Protein AF-A0A1V5X7M6-F1 (afdb_monomer)

pLDDT: mean 84.55, std 12.88, range [48.72, 98.25]

Mean predicted aligned error: 11.78 Å

Secondary structure (DSSP, 8-state):
----TT--TTPBPPPEEETTEEE--B-------PPPPHHHHHHHHHHHHHHHHHHHHHHHHHHHHHHHTT---------

Radius of gyration: 23.54 Å; Cα contacts (8 Å, |Δi|>4): 36; chains: 1; bounding box: 58×24×53 Å

Structure (mmCIF, N/CA/C/O backbone):
data_AF-A0A1V5X7M6-F1
#
_entry.id   AF-A0A1V5X7M6-F1
#
loop_
_atom_site.group_PDB
_atom_site.id
_atom_site.type_symbol
_atom_site.label_atom_id
_atom_site.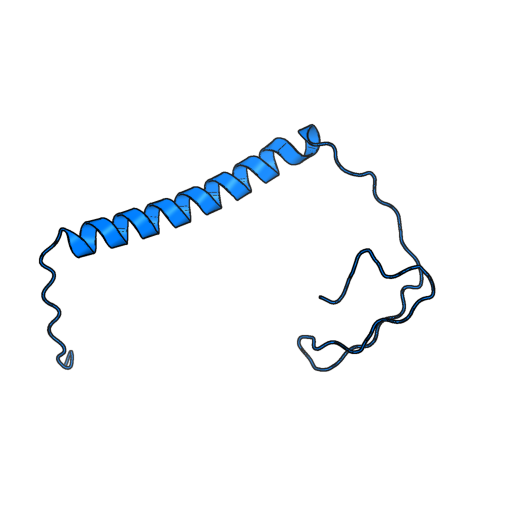label_alt_id
_atom_site.label_comp_id
_atom_site.label_asym_id
_atom_site.label_entity_id
_atom_site.label_seq_id
_atom_site.pdbx_PDB_ins_code
_atom_site.Cartn_x
_atom_site.Cartn_y
_atom_site.Cartn_z
_atom_site.occupancy
_atom_site.B_iso_or_equiv
_atom_site.auth_seq_id
_atom_site.auth_comp_id
_atom_site.auth_asym_id
_atom_site.auth_atom_id
_atom_site.pdbx_PDB_model_num
ATOM 1 N N . MET A 1 1 ? -3.573 -8.954 -11.959 1.00 48.72 1 MET A N 1
ATOM 2 C CA . MET A 1 1 ? -2.627 -7.818 -11.928 1.00 48.72 1 MET A CA 1
ATOM 3 C C . MET A 1 1 ? -2.024 -7.708 -13.321 1.00 48.72 1 MET A C 1
ATOM 5 O O . MET A 1 1 ? -1.552 -8.722 -13.813 1.00 48.72 1 MET A O 1
ATOM 9 N N . ALA A 1 2 ? -2.139 -6.554 -13.987 1.00 49.97 2 ALA A N 1
ATOM 10 C CA . ALA A 1 2 ? -1.728 -6.383 -15.390 1.00 49.97 2 ALA A CA 1
ATOM 11 C C . ALA A 1 2 ? -0.202 -6.425 -15.577 1.00 49.97 2 ALA A C 1
ATOM 13 O O . ALA A 1 2 ? 0.291 -6.931 -16.576 1.00 49.97 2 ALA A O 1
ATOM 14 N N . PHE A 1 3 ? 0.543 -5.941 -14.584 1.00 53.91 3 PHE A N 1
ATOM 15 C CA . PHE A 1 3 ? 1.998 -5.965 -14.568 1.00 53.91 3 PHE A CA 1
ATOM 16 C C . PHE A 1 3 ? 2.458 -6.957 -13.507 1.00 53.91 3 PHE A C 1
ATOM 18 O O . PHE A 1 3 ? 2.198 -6.771 -12.320 1.00 53.91 3 PHE A O 1
ATOM 25 N N . SER A 1 4 ? 3.114 -8.023 -13.954 1.00 56.34 4 SER A N 1
ATOM 26 C CA . SER A 1 4 ? 3.969 -8.843 -13.104 1.00 56.34 4 SER A CA 1
ATOM 27 C C . SER A 1 4 ? 5.405 -8.437 -13.401 1.00 56.34 4 SER A C 1
ATOM 29 O O . SER A 1 4 ? 5.766 -8.300 -14.570 1.00 56.34 4 SER A O 1
ATOM 31 N N . ASP A 1 5 ? 6.239 -8.282 -12.373 1.00 57.44 5 ASP A N 1
ATOM 32 C CA . ASP A 1 5 ? 7.675 -8.004 -12.548 1.00 57.44 5 ASP A CA 1
ATOM 33 C C . ASP A 1 5 ? 8.412 -9.164 -13.260 1.00 57.44 5 ASP A C 1
ATOM 35 O O . ASP A 1 5 ? 9.579 -9.049 -13.621 1.00 57.44 5 ASP A O 1
ATOM 39 N N . THR A 1 6 ? 7.698 -10.271 -13.506 1.00 60.31 6 THR A N 1
ATOM 40 C CA . THR A 1 6 ? 8.133 -11.466 -14.240 1.00 60.31 6 THR A CA 1
ATOM 41 C C . THR A 1 6 ? 7.902 -11.409 -15.755 1.00 60.31 6 THR A C 1
ATOM 43 O O . THR A 1 6 ? 8.202 -12.390 -16.434 1.00 60.31 6 THR A O 1
ATOM 46 N N . LEU A 1 7 ? 7.283 -10.355 -16.304 1.00 70.62 7 LEU A N 1
ATOM 47 C CA . LEU A 1 7 ? 7.094 -10.254 -17.755 1.00 70.62 7 LEU A CA 1
ATOM 48 C C . LEU A 1 7 ? 8.354 -9.651 -18.385 1.00 70.62 7 LEU A C 1
ATOM 50 O O . LEU A 1 7 ? 8.641 -8.469 -18.207 1.00 70.62 7 LEU A O 1
ATOM 54 N N . ASP A 1 8 ? 9.106 -10.477 -19.108 1.00 76.81 8 ASP A N 1
ATOM 55 C CA . ASP A 1 8 ? 10.297 -10.038 -19.834 1.00 76.81 8 ASP A CA 1
ATOM 56 C C . ASP A 1 8 ? 9.929 -9.216 -21.076 1.00 76.81 8 ASP A C 1
ATOM 58 O O . ASP A 1 8 ? 8.860 -9.388 -21.674 1.00 76.81 8 ASP A O 1
ATOM 62 N N . VAL A 1 9 ? 10.839 -8.335 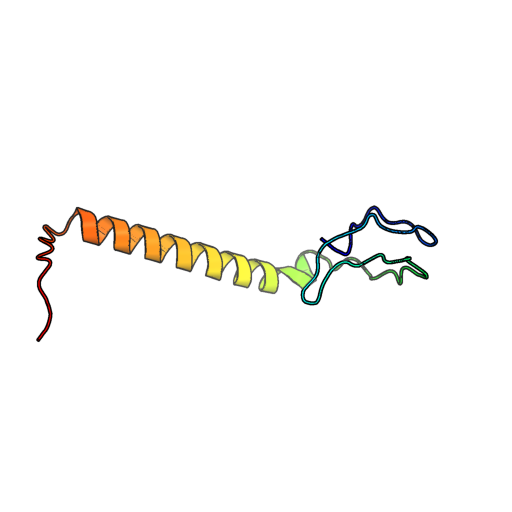-21.498 1.00 84.19 9 VAL A N 1
ATOM 63 C CA . VAL A 1 9 ? 10.685 -7.567 -22.742 1.00 84.19 9 V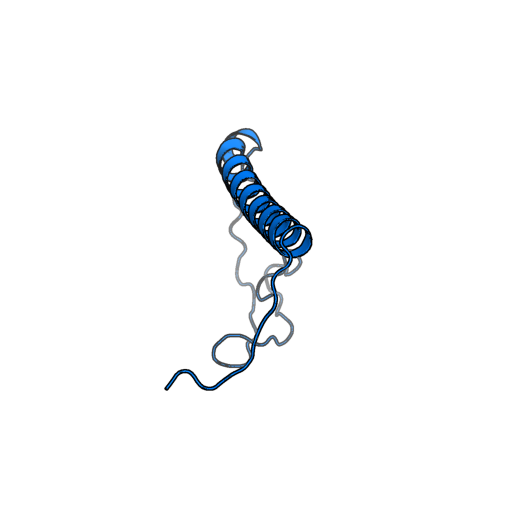AL A CA 1
ATOM 64 C C . VAL A 1 9 ? 10.512 -8.530 -23.922 1.00 84.19 9 VAL A C 1
ATOM 66 O O . VAL A 1 9 ? 11.244 -9.506 -24.063 1.00 84.19 9 VAL A O 1
ATOM 69 N N . GLY A 1 10 ? 9.514 -8.262 -24.759 1.00 82.81 10 GLY A N 1
ATOM 70 C CA . GLY A 1 10 ? 9.115 -9.083 -25.897 1.00 82.81 10 GLY A CA 1
ATOM 71 C C . GLY A 1 10 ? 8.074 -10.160 -25.578 1.00 82.81 10 GLY A C 1
ATOM 72 O O . GLY A 1 10 ? 7.529 -10.743 -26.515 1.00 82.81 10 GLY A O 1
ATOM 73 N N . ARG A 1 11 ? 7.749 -10.418 -24.300 1.00 83.62 11 ARG A N 1
ATOM 74 C CA . ARG A 1 11 ? 6.751 -11.432 -23.916 1.00 83.62 11 ARG A CA 1
ATOM 75 C C . ARG A 1 11 ? 5.327 -10.883 -23.852 1.00 83.62 11 ARG A C 1
ATOM 77 O O . ARG A 1 11 ? 5.095 -9.702 -23.589 1.00 83.62 11 ARG A O 1
ATOM 84 N N . ILE A 1 12 ? 4.380 -11.790 -24.087 1.00 85.00 12 ILE A N 1
ATOM 85 C CA . ILE A 1 12 ? 2.935 -11.554 -24.047 1.00 85.00 12 ILE A CA 1
ATOM 86 C C . ILE A 1 12 ? 2.385 -12.084 -22.716 1.00 85.00 12 ILE A C 1
ATOM 88 O O . ILE A 1 12 ? 2.795 -13.149 -22.255 1.00 85.00 12 ILE A O 1
ATOM 92 N N . SER A 1 13 ? 1.482 -11.337 -22.083 1.00 85.12 13 SER A N 1
ATOM 93 C CA . SER A 1 13 ? 0.807 -11.758 -20.854 1.00 85.12 13 SER A CA 1
ATOM 94 C C . SER A 1 13 ? -0.233 -12.850 -21.112 1.00 85.12 13 SER A C 1
ATOM 96 O O . SER A 1 13 ? -0.776 -12.977 -22.208 1.00 85.12 13 SER A O 1
ATOM 98 N N . ASN A 1 14 ? -0.621 -13.566 -20.057 1.00 85.69 14 ASN A N 1
ATOM 99 C CA . ASN A 1 14 ? -1.893 -14.287 -20.068 1.00 85.69 14 ASN A CA 1
ATOM 100 C C . ASN A 1 14 ? -3.067 -13.297 -20.160 1.00 85.69 14 ASN A C 1
ATOM 102 O O . ASN A 1 14 ? -2.920 -12.112 -19.841 1.00 85.69 14 ASN A O 1
ATOM 106 N N . ILE A 1 15 ? -4.237 -13.794 -20.566 1.00 88.44 15 ILE A N 1
ATOM 107 C CA . ILE A 1 15 ? -5.476 -13.011 -20.582 1.00 88.44 15 ILE A CA 1
ATOM 108 C C . ILE A 1 15 ? -5.851 -12.646 -19.141 1.00 88.44 15 ILE A C 1
ATOM 110 O O . ILE A 1 15 ? -5.910 -13.517 -18.272 1.00 88.44 15 ILE A O 1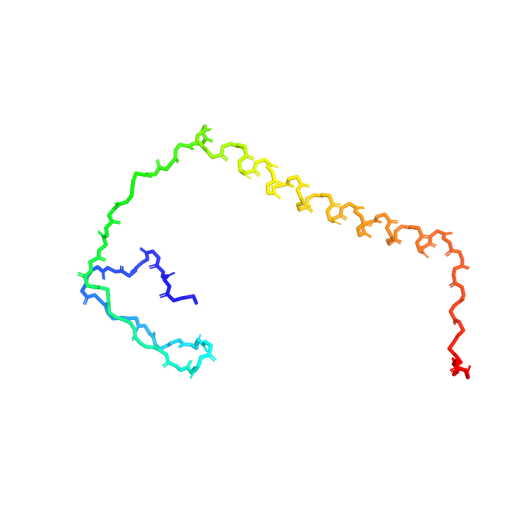
ATOM 114 N N . PHE A 1 16 ? -6.140 -11.371 -18.884 1.00 86.94 16 PHE A N 1
ATOM 115 C CA . PHE A 1 16 ? -6.646 -10.915 -17.587 1.00 86.94 16 PHE A CA 1
ATOM 116 C C . PHE A 1 16 ? -7.827 -9.956 -17.744 1.00 86.94 16 PHE A C 1
ATOM 118 O O . PHE A 1 16 ? -7.967 -9.275 -18.757 1.00 86.94 16 PHE A O 1
ATOM 125 N N . LYS A 1 17 ? -8.693 -9.908 -16.725 1.00 89.50 17 LYS A N 1
ATOM 126 C CA . LYS A 1 17 ? -9.843 -8.999 -16.681 1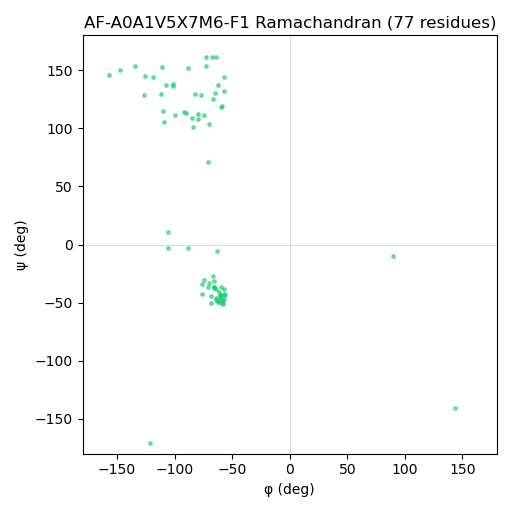.00 89.50 17 LYS A CA 1
ATOM 127 C C . LYS A 1 17 ? -9.402 -7.612 -16.204 1.00 89.50 17 LYS A C 1
ATOM 129 O O . LYS A 1 17 ? -8.729 -7.500 -15.179 1.00 89.50 17 LYS A O 1
ATOM 134 N N . GLY A 1 18 ? -9.785 -6.581 -16.943 1.00 86.56 18 GLY A N 1
ATOM 135 C CA . GLY A 1 18 ? -9.658 -5.173 -16.574 1.00 86.56 18 GLY A CA 1
ATOM 136 C C . GLY A 1 18 ? -11.026 -4.475 -16.554 1.00 86.56 18 GLY A C 1
ATOM 137 O O . GLY A 1 18 ? -12.049 -5.157 -16.651 1.00 86.56 18 GLY A O 1
ATOM 138 N N . PRO A 1 19 ? -11.052 -3.138 -16.410 1.00 89.56 19 PRO A N 1
ATOM 139 C CA . PRO A 1 19 ? -12.287 -2.368 -16.243 1.00 89.56 19 PRO A CA 1
ATOM 140 C C . PRO A 1 19 ? -13.302 -2.563 -17.376 1.00 89.56 19 PRO A C 1
ATOM 142 O O . PRO A 1 19 ? -14.475 -2.787 -17.091 1.00 89.56 19 PRO A O 1
ATOM 145 N N . ASP A 1 20 ? -12.843 -2.582 -18.632 1.00 90.25 20 ASP A N 1
ATOM 146 C CA . ASP A 1 20 ? -13.726 -2.618 -19.809 1.00 90.25 20 ASP A CA 1
ATOM 147 C C . ASP A 1 20 ? -13.760 -3.989 -20.507 1.00 90.25 20 ASP A C 1
ATOM 149 O O . ASP A 1 20 ? -14.287 -4.117 -21.611 1.00 90.25 20 ASP A O 1
ATOM 153 N N . GLY A 1 21 ? -13.196 -5.038 -19.895 1.00 91.19 21 GLY A N 1
ATOM 154 C CA . GLY A 1 21 ? -13.216 -6.385 -20.471 1.00 91.19 21 GLY A CA 1
ATOM 155 C C . GLY A 1 21 ? -11.951 -7.200 -20.228 1.00 91.19 21 GLY A C 1
ATOM 156 O O . GLY A 1 21 ? -11.390 -7.194 -19.134 1.00 91.19 21 GLY A O 1
ATOM 157 N N . TYR A 1 22 ? -11.530 -7.952 -21.244 1.00 92.75 22 TYR A N 1
ATOM 158 C CA . TYR A 1 22 ? -10.357 -8.825 -21.190 1.00 92.75 22 TYR A CA 1
ATOM 159 C C . TYR A 1 22 ? -9.210 -8.237 -22.006 1.00 92.75 22 TYR A C 1
ATOM 161 O O . TYR A 1 22 ? -9.412 -7.762 -23.120 1.00 92.75 22 TYR A O 1
ATOM 169 N N . TYR A 1 23 ? -8.003 -8.301 -21.452 1.00 89.44 23 TYR A N 1
ATOM 170 C CA . TYR A 1 23 ? -6.812 -7.681 -22.017 1.00 89.44 23 TYR A CA 1
ATOM 171 C C . TYR A 1 23 ? -5.698 -8.716 -22.189 1.00 89.44 23 TYR A C 1
ATOM 173 O O . TYR A 1 23 ? -5.533 -9.623 -21.367 1.00 89.44 23 TYR A O 1
ATOM 181 N N . ILE A 1 24 ? -4.918 -8.534 -23.253 1.00 89.12 24 ILE A N 1
ATOM 182 C CA . ILE A 1 24 ? -3.634 -9.193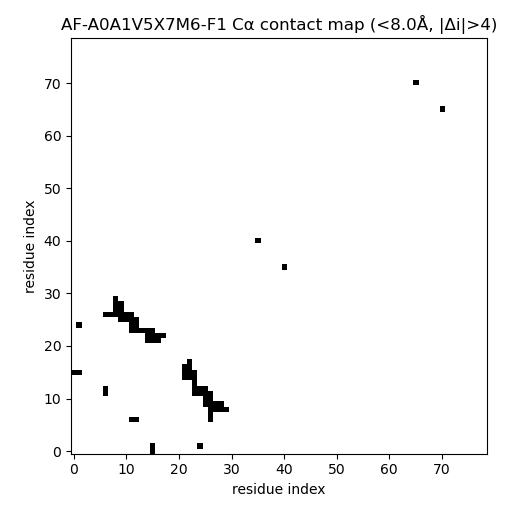 -23.504 1.00 89.12 24 ILE A CA 1
ATOM 183 C C . IL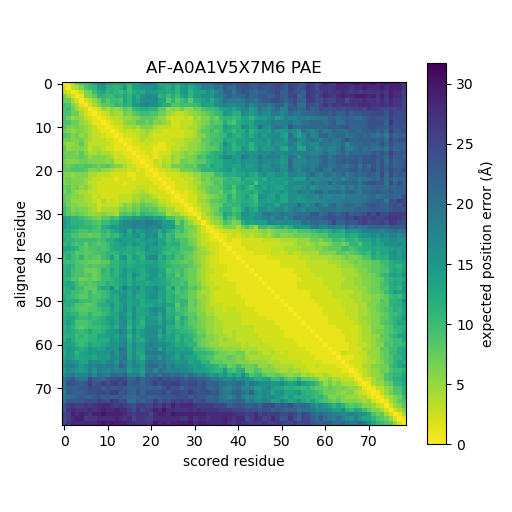E A 1 24 ? -2.633 -8.073 -23.767 1.00 89.12 24 ILE A C 1
ATOM 185 O O . ILE A 1 24 ? -2.897 -7.203 -24.596 1.00 89.12 24 ILE A O 1
ATOM 189 N N . ILE A 1 25 ? -1.501 -8.074 -23.065 1.00 86.81 25 ILE A N 1
ATOM 190 C CA . ILE A 1 25 ? -0.467 -7.049 -23.237 1.00 86.81 25 ILE A CA 1
ATOM 191 C C . ILE A 1 25 ? 0.847 -7.682 -23.693 1.00 86.81 25 ILE A C 1
ATOM 193 O O . ILE A 1 25 ? 1.194 -8.779 -23.259 1.00 86.81 25 ILE A O 1
ATOM 197 N N . LYS A 1 26 ? 1.595 -6.978 -24.547 1.00 86.75 26 LYS A N 1
ATOM 198 C CA . LYS A 1 26 ? 2.981 -7.309 -24.903 1.00 86.75 26 LYS A CA 1
ATOM 199 C C . LYS A 1 26 ? 3.903 -6.236 -24.338 1.00 86.75 26 LYS A C 1
ATOM 201 O O . LYS A 1 26 ? 3.659 -5.047 -24.537 1.00 86.75 26 LYS A O 1
ATOM 206 N N . LEU A 1 27 ? 4.955 -6.646 -23.633 1.00 84.38 27 LEU A N 1
ATOM 207 C CA . LEU A 1 27 ? 5.920 -5.697 -23.083 1.00 84.38 27 LEU A CA 1
ATOM 208 C C . LEU A 1 27 ? 6.956 -5.321 -24.148 1.00 84.38 27 LEU A C 1
ATOM 210 O O . LEU A 1 27 ? 7.887 -6.077 -24.387 1.00 84.38 27 LEU A O 1
ATOM 214 N N . GLU A 1 28 ? 6.822 -4.157 -24.780 1.00 85.75 28 GLU A N 1
ATOM 215 C CA . GLU A 1 28 ? 7.766 -3.718 -25.827 1.00 85.75 28 GLU A CA 1
ATOM 216 C C . GLU A 1 28 ? 9.101 -3.209 -25.262 1.00 85.75 28 GLU A C 1
ATOM 218 O O . GLU A 1 28 ? 10.152 -3.408 -25.863 1.00 85.75 28 GLU A O 1
ATOM 223 N N . ALA A 1 29 ? 9.084 -2.569 -24.092 1.00 80.19 29 ALA A N 1
ATOM 224 C CA . ALA A 1 29 ? 10.291 -2.087 -23.430 1.00 80.19 29 ALA A CA 1
ATOM 225 C C . ALA A 1 29 ? 10.067 -1.931 -21.921 1.00 80.19 29 ALA A C 1
ATOM 227 O O . ALA A 1 29 ? 8.991 -1.529 -21.479 1.00 80.19 29 ALA A O 1
ATOM 228 N N . LYS A 1 30 ? 11.112 -2.188 -21.126 1.00 80.12 30 LYS A N 1
ATOM 229 C CA . LYS A 1 30 ? 11.150 -1.882 -19.690 1.00 80.12 30 LYS A CA 1
ATOM 230 C C . LYS A 1 30 ? 12.116 -0.723 -19.483 1.00 80.12 30 LYS A C 1
ATOM 232 O O . LYS A 1 30 ? 13.329 -0.898 -19.565 1.00 80.12 30 LYS A O 1
ATOM 237 N N . LYS A 1 31 ? 11.592 0.477 -19.226 1.00 76.62 31 LYS A N 1
ATOM 238 C CA . LYS A 1 31 ? 12.438 1.588 -18.781 1.00 76.62 31 LYS A CA 1
ATOM 239 C C . LYS A 1 31 ? 12.795 1.326 -17.323 1.00 76.62 31 LYS A C 1
ATOM 241 O O . LYS A 1 31 ? 11.920 1.349 -16.461 1.00 76.62 31 LYS A O 1
ATOM 246 N N . GLY A 1 32 ? 14.066 1.038 -17.057 1.00 68.69 32 GLY A N 1
ATOM 247 C CA . GLY A 1 32 ? 14.555 0.939 -15.687 1.00 68.69 32 GLY A CA 1
ATOM 248 C C . GLY A 1 32 ? 14.286 2.236 -14.920 1.00 68.69 32 GLY A C 1
ATOM 249 O O . GLY A 1 32 ? 14.366 3.331 -15.479 1.00 68.69 32 GLY A O 1
ATOM 250 N N . GLY A 1 33 ? 13.965 2.106 -13.637 1.00 71.38 33 GLY A N 1
ATOM 251 C CA . GLY A 1 33 ? 14.011 3.197 -12.670 1.00 71.38 33 GLY A CA 1
ATOM 252 C C . GLY A 1 33 ? 15.142 2.941 -11.681 1.00 71.38 33 GLY A C 1
ATOM 253 O O . GLY A 1 33 ? 15.489 1.787 -11.427 1.00 71.38 33 GLY A O 1
ATOM 254 N N . LYS A 1 34 ? 15.720 3.997 -11.100 1.00 78.19 34 LYS A N 1
ATOM 255 C CA . LYS A 1 34 ? 16.572 3.817 -9.921 1.00 78.19 34 LYS A CA 1
ATOM 256 C C . LYS A 1 34 ? 15.671 3.330 -8.788 1.00 78.19 34 LYS A C 1
ATOM 258 O O . LYS A 1 34 ? 14.658 3.972 -8.503 1.00 78.19 34 LYS A O 1
ATOM 263 N N . GLN A 1 35 ? 16.016 2.204 -8.168 1.00 82.12 35 GLN A N 1
ATOM 264 C CA . GLN A 1 35 ? 15.342 1.791 -6.944 1.00 82.12 35 GLN A CA 1
ATOM 265 C C . GLN A 1 35 ? 15.543 2.901 -5.916 1.00 82.12 35 GLN A C 1
ATOM 267 O O . GLN A 1 35 ? 16.683 3.242 -5.589 1.00 82.12 35 GLN A O 1
ATOM 272 N N . LYS A 1 36 ? 14.436 3.490 -5.460 1.00 86.31 36 LYS A N 1
ATOM 273 C CA . LYS A 1 36 ? 14.503 4.505 -4.417 1.00 86.31 36 LYS A CA 1
ATOM 274 C C . LYS A 1 36 ? 15.073 3.874 -3.151 1.00 86.31 36 LYS A C 1
ATOM 276 O O . LYS A 1 36 ? 14.719 2.743 -2.808 1.00 86.31 36 LYS A O 1
ATOM 281 N N . SER A 1 37 ? 15.965 4.583 -2.475 1.00 92.62 37 SER A N 1
ATOM 282 C CA . SER A 1 37 ? 16.492 4.126 -1.196 1.00 92.62 37 SER A CA 1
ATOM 283 C C . SER A 1 37 ? 15.391 4.133 -0.135 1.00 92.62 37 SER A C 1
ATOM 285 O O . SER A 1 37 ? 14.377 4.828 -0.247 1.00 92.62 37 SER A O 1
ATOM 287 N N . LEU A 1 38 ? 15.620 3.398 0.954 1.00 91.06 38 LEU A N 1
ATOM 288 C CA . LEU A 1 38 ? 14.745 3.474 2.121 1.00 91.06 38 LEU A CA 1
ATOM 289 C C . LEU A 1 38 ? 14.645 4.910 2.655 1.00 91.06 38 LEU A C 1
ATOM 291 O O . LEU A 1 38 ? 13.561 5.327 3.040 1.00 91.06 38 LEU A O 1
ATOM 295 N N . SER A 1 39 ? 15.745 5.670 2.650 1.00 94.88 39 SER A N 1
ATOM 296 C CA . SER A 1 39 ? 15.746 7.062 3.114 1.00 94.88 39 SER A CA 1
ATOM 297 C C . SER A 1 39 ? 14.875 7.973 2.248 1.00 94.88 39 SER A C 1
ATOM 299 O O . SER A 1 39 ? 14.162 8.808 2.792 1.00 94.88 39 SER A O 1
ATOM 301 N N . GLU A 1 40 ? 14.871 7.779 0.926 1.00 94.06 40 GLU A N 1
ATOM 302 C CA . GLU A 1 40 ? 14.022 8.535 -0.007 1.00 94.06 40 GLU A CA 1
ATOM 303 C C . GLU A 1 40 ? 12.528 8.237 0.184 1.00 94.06 40 GLU A C 1
ATOM 305 O O . GLU A 1 40 ? 11.691 9.077 -0.134 1.00 94.06 40 GLU A O 1
ATOM 310 N N . LEU A 1 41 ? 12.189 7.046 0.685 1.00 95.69 41 LEU A N 1
ATOM 311 C CA . LEU A 1 41 ? 10.810 6.590 0.878 1.00 95.69 41 LEU A CA 1
ATOM 312 C C . LEU A 1 41 ? 10.353 6.587 2.339 1.00 95.69 41 LEU A C 1
ATOM 314 O O . LEU A 1 41 ? 9.200 6.256 2.612 1.00 95.69 41 LEU A O 1
ATOM 318 N N . TRP A 1 42 ? 11.230 6.923 3.285 1.00 95.88 42 TRP A N 1
ATOM 319 C CA . TRP A 1 42 ? 10.986 6.708 4.711 1.00 95.88 42 TRP A CA 1
ATOM 320 C C . TRP A 1 42 ? 9.709 7.396 5.187 1.00 95.88 42 TRP A C 1
ATOM 322 O O . TRP A 1 42 ? 8.865 6.775 5.835 1.00 95.88 42 TRP A O 1
ATOM 332 N N . ASP A 1 43 ? 9.534 8.660 4.809 1.00 97.38 43 ASP A N 1
ATOM 333 C CA . ASP A 1 43 ? 8.381 9.448 5.227 1.00 97.38 43 ASP A CA 1
ATOM 334 C C . ASP A 1 43 ? 7.083 8.984 4.557 1.00 97.38 43 ASP A C 1
ATOM 336 O O . ASP A 1 43 ? 6.038 8.964 5.209 1.00 97.38 43 ASP A O 1
ATOM 340 N N . ASP A 1 44 ? 7.137 8.559 3.291 1.00 96.19 44 ASP A N 1
ATOM 341 C CA . ASP A 1 44 ? 5.990 7.969 2.588 1.00 96.19 44 ASP A CA 1
ATOM 342 C C . ASP A 1 44 ? 5.537 6.674 3.268 1.00 96.19 44 ASP A C 1
ATOM 344 O O . ASP A 1 44 ? 4.358 6.512 3.597 1.00 96.19 44 ASP A O 1
ATOM 348 N N . ILE A 1 45 ? 6.488 5.777 3.546 1.00 97.00 45 ILE A N 1
ATOM 349 C CA . ILE A 1 45 ? 6.237 4.503 4.227 1.00 97.00 45 ILE A CA 1
ATOM 350 C C . ILE A 1 45 ? 5.665 4.766 5.620 1.00 97.00 45 IL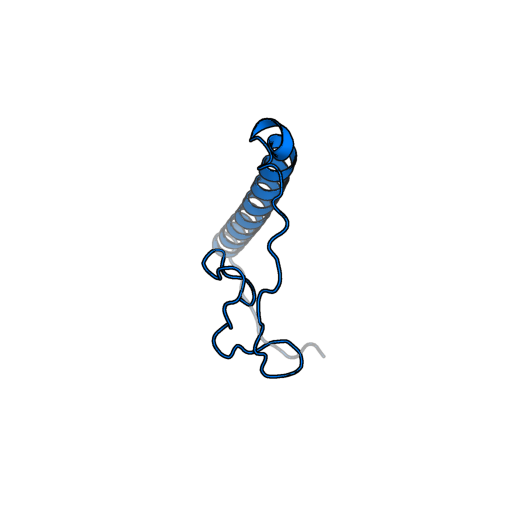E A C 1
ATOM 352 O O . ILE A 1 45 ? 4.646 4.184 5.998 1.00 97.00 45 ILE A O 1
ATOM 356 N N . LYS A 1 46 ? 6.280 5.676 6.384 1.00 98.06 46 LYS A N 1
ATOM 357 C CA . LYS A 1 46 ? 5.823 6.029 7.730 1.00 98.06 46 LYS A CA 1
ATOM 358 C C . LYS A 1 46 ? 4.403 6.587 7.712 1.00 98.06 46 LYS A C 1
ATOM 360 O O . LYS A 1 46 ? 3.599 6.178 8.550 1.00 98.06 46 LYS A O 1
ATOM 365 N N . ARG A 1 47 ? 4.070 7.478 6.772 1.00 97.94 47 ARG A N 1
ATOM 366 C CA . ARG A 1 47 ? 2.706 8.014 6.619 1.00 97.94 47 ARG A CA 1
ATOM 367 C C . ARG A 1 47 ? 1.702 6.909 6.309 1.00 97.94 47 ARG A C 1
ATOM 369 O O . ARG A 1 47 ? 0.697 6.809 7.008 1.00 97.94 47 ARG A O 1
ATOM 376 N N . GLY A 1 48 ? 2.001 6.053 5.331 1.00 97.62 48 GLY A N 1
ATOM 377 C CA . GLY A 1 48 ? 1.124 4.945 4.948 1.00 97.62 48 GLY A CA 1
ATOM 378 C C . GLY A 1 48 ? 0.862 3.981 6.107 1.00 97.62 48 GLY A C 1
ATOM 379 O O . GLY A 1 48 ? -0.286 3.676 6.421 1.00 97.62 48 GLY A O 1
ATOM 380 N N . LEU A 1 49 ? 1.917 3.570 6.815 1.00 97.88 49 LEU A N 1
ATOM 381 C CA . LEU A 1 49 ? 1.789 2.690 7.980 1.00 97.88 49 LEU A CA 1
ATOM 382 C C . LEU A 1 49 ? 1.050 3.353 9.146 1.00 97.88 49 LEU A C 1
ATOM 384 O O . LEU A 1 49 ? 0.301 2.684 9.855 1.00 97.88 49 LEU A O 1
ATOM 388 N N . THR A 1 50 ? 1.253 4.655 9.356 1.00 98.25 50 THR A N 1
ATOM 389 C CA . THR A 1 50 ? 0.543 5.408 10.399 1.00 98.25 50 THR A CA 1
ATOM 390 C C . THR A 1 50 ? -0.954 5.418 10.124 1.00 98.25 50 THR A C 1
ATOM 392 O O . THR A 1 50 ? -1.728 5.086 11.017 1.00 98.25 50 THR A O 1
ATOM 395 N N . PHE A 1 51 ? -1.354 5.719 8.887 1.00 97.81 51 PHE A N 1
ATOM 396 C CA . PHE A 1 51 ? -2.755 5.713 8.478 1.00 97.81 51 PHE A CA 1
ATOM 397 C C . PHE A 1 51 ? -3.412 4.342 8.695 1.00 97.81 51 PHE A C 1
ATOM 399 O O . PHE A 1 51 ? -4.453 4.256 9.345 1.00 97.81 51 PHE A O 1
ATOM 406 N N . LEU A 1 52 ? -2.766 3.261 8.241 1.00 97.75 52 LEU A N 1
ATOM 407 C CA . LEU A 1 52 ? -3.289 1.899 8.406 1.00 97.75 52 LEU A CA 1
ATOM 408 C C . LEU A 1 52 ? -3.475 1.527 9.883 1.00 97.75 52 LEU A C 1
ATOM 410 O O . LEU A 1 52 ? -4.524 1.019 10.273 1.00 97.75 52 LEU A O 1
ATOM 414 N N . LYS A 1 53 ? -2.483 1.831 10.731 1.00 97.69 53 LYS A N 1
ATOM 415 C CA . LYS A 1 53 ? -2.572 1.561 12.174 1.00 97.69 53 LYS A CA 1
ATOM 416 C C . LYS A 1 53 ? -3.644 2.399 12.864 1.00 97.69 53 LYS A C 1
ATOM 418 O O . LYS A 1 53 ? -4.286 1.912 13.789 1.00 97.69 53 LYS A O 1
ATOM 423 N N . GLN A 1 54 ? -3.833 3.649 12.443 1.00 97.81 54 GLN A N 1
ATOM 424 C CA . GLN A 1 54 ? -4.893 4.506 12.971 1.00 97.81 54 GLN A CA 1
ATOM 425 C C . GLN A 1 54 ? -6.276 3.946 12.639 1.00 97.81 54 GLN A C 1
ATOM 427 O O . GLN A 1 54 ? -7.102 3.849 13.543 1.00 97.81 54 GLN A O 1
ATOM 432 N N . GLN A 1 55 ? -6.510 3.524 11.391 1.00 97.50 55 GLN A N 1
ATOM 433 C CA . GLN A 1 55 ? -7.772 2.889 10.998 1.00 97.50 55 GLN A CA 1
ATOM 434 C C . GLN A 1 55 ? -8.043 1.625 11.816 1.00 97.50 55 GLN A C 1
ATOM 436 O O . GLN A 1 55 ? -9.087 1.530 12.458 1.00 97.50 55 GLN A O 1
ATOM 441 N N . GLN A 1 56 ? -7.062 0.723 11.896 1.00 97.12 56 GLN A N 1
ATOM 442 C CA . GLN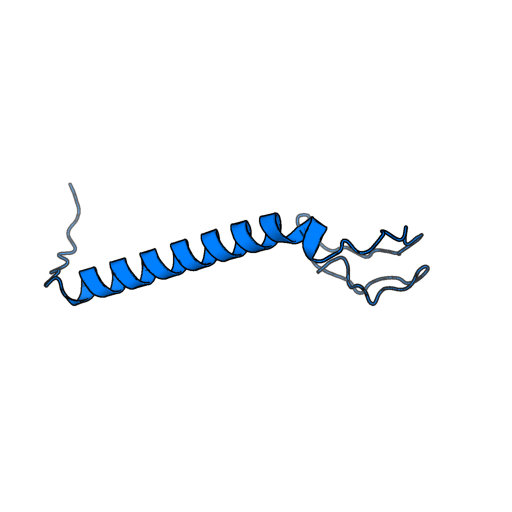 A 1 56 ? -7.175 -0.492 12.702 1.00 97.12 56 GLN A CA 1
ATOM 443 C C . GLN A 1 56 ? -7.500 -0.170 14.168 1.00 97.12 56 GLN A C 1
ATOM 445 O O . GLN A 1 56 ? -8.370 -0.789 14.779 1.00 97.12 56 GLN A O 1
ATOM 450 N N . ARG A 1 57 ? -6.832 0.835 14.747 1.00 97.25 57 ARG A N 1
ATOM 451 C CA . ARG A 1 57 ? -7.060 1.216 16.141 1.00 97.25 57 ARG A CA 1
ATOM 452 C C . ARG A 1 57 ? -8.463 1.772 16.373 1.00 97.25 57 ARG A C 1
ATOM 454 O O . ARG A 1 57 ? -9.040 1.517 17.427 1.00 97.25 57 ARG A O 1
ATOM 461 N N . ILE A 1 58 ? -9.001 2.536 15.426 1.00 96.75 58 ILE A N 1
ATOM 462 C CA . ILE A 1 58 ? -10.369 3.059 15.500 1.00 96.75 58 ILE A CA 1
ATOM 463 C C . ILE A 1 58 ? -11.371 1.903 15.487 1.00 96.75 58 ILE A C 1
ATOM 465 O O . ILE A 1 58 ? -12.239 1.859 16.354 1.00 96.75 58 ILE A O 1
ATOM 469 N N . GLU A 1 59 ? -11.220 0.943 14.576 1.00 96.06 59 GLU A N 1
ATOM 470 C CA . GLU A 1 59 ? -12.094 -0.235 14.501 1.00 96.06 59 GLU A CA 1
ATOM 471 C C . GLU A 1 59 ? -12.044 -1.070 15.787 1.00 96.06 59 GLU A C 1
ATOM 473 O O . GLU A 1 59 ? -13.083 -1.449 16.329 1.00 96.06 59 GLU A O 1
ATOM 478 N N . GLU A 1 60 ? -10.846 -1.295 16.334 1.00 96.31 60 GLU A N 1
ATOM 479 C CA . GLU A 1 60 ? -10.666 -1.979 17.617 1.00 96.31 60 GLU A CA 1
ATOM 480 C C . GLU A 1 60 ? -11.373 -1.252 18.767 1.00 96.31 60 GLU A C 1
ATOM 482 O O . GLU A 1 60 ? -12.006 -1.893 19.611 1.00 96.31 60 GLU A O 1
ATOM 487 N N . LEU A 1 61 ? -11.257 0.079 18.820 1.00 95.62 61 LEU A N 1
ATOM 488 C CA . LEU A 1 61 ? -11.884 0.902 19.852 1.00 95.62 61 LEU A CA 1
ATOM 489 C C . LEU A 1 61 ? -13.403 0.911 19.719 1.00 95.62 61 LEU A C 1
ATOM 491 O O . LEU A 1 61 ? -14.076 0.730 20.729 1.00 95.62 61 LEU A O 1
ATOM 495 N N . ILE A 1 62 ? -13.939 1.061 18.506 1.00 93.25 62 ILE A N 1
ATOM 496 C CA . ILE A 1 62 ? -15.381 0.961 18.243 1.00 93.25 62 ILE A CA 1
ATOM 497 C C . ILE A 1 62 ? -15.876 -0.413 18.686 1.00 93.25 62 ILE A C 1
ATOM 499 O O . ILE A 1 62 ? -16.788 -0.498 19.500 1.00 93.25 62 ILE A O 1
ATOM 503 N N . GLY A 1 63 ? -15.219 -1.488 18.245 1.00 91.62 63 GLY A N 1
ATOM 504 C CA . GLY A 1 63 ? -15.595 -2.846 18.626 1.00 91.62 63 GLY A CA 1
ATOM 505 C C . GLY A 1 63 ? -15.526 -3.079 20.136 1.00 91.62 63 GLY A C 1
ATOM 506 O O . GLY A 1 63 ? -16.371 -3.779 20.688 1.00 91.62 63 GLY A O 1
ATOM 507 N N . LYS A 1 64 ? -14.548 -2.487 20.832 1.00 92.38 64 LYS A N 1
ATOM 508 C CA . LYS A 1 64 ? -14.467 -2.555 22.295 1.00 92.38 64 LYS A CA 1
ATOM 509 C C . LYS A 1 64 ? -15.604 -1.780 22.961 1.00 92.38 64 LYS A C 1
ATOM 511 O O . LYS A 1 64 ? -16.293 -2.347 23.798 1.00 92.38 64 LYS A O 1
ATOM 516 N N . LEU A 1 65 ? -15.824 -0.528 22.568 1.00 92.19 65 LEU A N 1
ATOM 517 C CA . LEU A 1 65 ? -16.877 0.319 23.126 1.00 92.19 65 LEU A CA 1
ATOM 518 C C . LEU A 1 65 ? -18.265 -0.276 22.888 1.00 92.19 65 LEU A C 1
ATOM 520 O O . LEU A 1 65 ? -19.072 -0.279 23.807 1.00 92.19 65 LEU A O 1
ATOM 524 N N . SER A 1 66 ? -18.529 -0.833 21.705 1.00 87.88 66 SER A N 1
ATOM 525 C CA . SER A 1 66 ? -19.797 -1.500 21.399 1.00 87.88 66 SER A CA 1
ATOM 526 C C . SER A 1 66 ? -20.029 -2.769 22.218 1.00 87.88 66 SER A C 1
ATOM 528 O O . SER A 1 66 ? -21.177 -3.082 22.499 1.00 87.88 66 SER A O 1
ATOM 530 N N . ARG A 1 67 ? -18.973 -3.506 22.596 1.00 85.75 67 ARG A N 1
ATOM 531 C CA . ARG A 1 67 ? -19.089 -4.676 23.489 1.00 85.75 67 ARG A CA 1
ATOM 532 C C . ARG A 1 67 ? -19.292 -4.276 24.946 1.00 85.75 67 ARG A C 1
ATOM 534 O O . ARG A 1 67 ? -20.070 -4.912 25.648 1.00 85.75 67 ARG A O 1
ATOM 541 N N . ASP A 1 68 ? -18.553 -3.265 25.397 1.00 90.06 68 ASP A N 1
ATOM 542 C CA . ASP A 1 68 ? -18.586 -2.804 26.787 1.00 90.06 68 ASP A CA 1
ATOM 543 C C . ASP A 1 68 ? -19.877 -2.014 27.075 1.00 90.06 68 ASP A C 1
ATOM 545 O O . ASP A 1 68 ? -20.403 -2.042 28.190 1.00 90.06 68 ASP A O 1
ATOM 549 N N . ALA A 1 69 ? -20.420 -1.328 26.067 1.00 80.94 69 ALA A N 1
ATOM 550 C CA . ALA A 1 69 ? -21.728 -0.705 26.139 1.00 80.94 69 ALA A CA 1
ATOM 551 C C . ALA A 1 69 ? -22.820 -1.772 25.979 1.00 80.94 69 ALA A C 1
ATOM 553 O O . ALA A 1 69 ? -22.830 -2.535 25.017 1.00 80.94 69 ALA A O 1
ATOM 554 N N . LYS A 1 70 ? -23.787 -1.806 26.902 1.00 74.56 70 LYS A N 1
ATOM 555 C CA . LYS A 1 70 ? -25.011 -2.613 26.769 1.00 74.56 70 LYS A CA 1
ATOM 556 C C . LYS A 1 70 ? -25.922 -2.010 25.691 1.00 74.56 70 LYS A C 1
ATOM 558 O O . LYS A 1 70 ? -26.927 -1.384 26.012 1.00 74.56 70 LYS A O 1
ATOM 563 N N . ILE A 1 71 ? -25.528 -2.118 24.424 1.00 77.62 71 ILE A N 1
ATOM 564 C CA . ILE A 1 71 ? -26.304 -1.596 23.297 1.00 77.62 71 ILE A CA 1
ATOM 565 C C . ILE A 1 71 ? -27.428 -2.587 22.991 1.00 77.62 71 ILE A C 1
ATOM 567 O O . ILE A 1 71 ? -27.188 -3.673 22.469 1.00 77.62 71 ILE A O 1
ATOM 571 N N . GLU A 1 72 ? -28.658 -2.201 23.314 1.00 78.69 72 GLU A N 1
ATOM 572 C CA . GLU A 1 72 ? -29.868 -2.901 22.886 1.00 78.69 72 GLU A CA 1
ATOM 573 C C . GLU A 1 72 ? -30.332 -2.298 21.553 1.00 78.69 72 GLU A C 1
ATOM 575 O O . GLU A 1 72 ? -30.697 -1.123 21.486 1.00 78.69 72 GLU A O 1
ATOM 580 N N . ILE A 1 73 ? -30.259 -3.082 20.473 1.00 76.25 73 ILE A N 1
ATOM 581 C CA . ILE A 1 73 ? -30.696 -2.664 19.135 1.00 76.25 73 ILE A CA 1
ATOM 582 C C . ILE A 1 73 ? -32.161 -3.071 18.966 1.00 76.25 73 ILE A C 1
ATOM 584 O O . ILE A 1 73 ? -32.474 -4.259 18.930 1.00 76.25 73 ILE A O 1
ATOM 588 N N . TYR A 1 74 ? -33.048 -2.085 18.851 1.00 78.06 74 TYR A N 1
ATOM 589 C CA . TYR A 1 74 ? -34.461 -2.296 18.542 1.00 78.06 74 TYR A CA 1
ATOM 590 C C . TYR A 1 74 ? -34.685 -2.036 17.048 1.00 78.06 74 TYR A C 1
ATOM 592 O O . TYR A 1 74 ? -34.574 -0.899 16.593 1.00 78.06 74 TYR A O 1
ATOM 600 N N . GLU A 1 75 ? -34.982 -3.082 16.275 1.00 70.00 75 GLU A N 1
ATOM 601 C CA . GLU A 1 75 ? -35.376 -2.946 14.870 1.00 70.00 75 GLU A CA 1
ATOM 602 C C . GLU A 1 75 ? -36.857 -2.548 14.785 1.00 70.00 75 GLU A C 1
ATOM 604 O O . GLU A 1 75 ? -37.751 -3.319 15.130 1.00 70.00 75 GLU A O 1
ATOM 609 N N . GLY A 1 76 ? -37.118 -1.325 14.332 1.00 75.88 76 GLY A N 1
ATOM 610 C CA . GLY A 1 76 ? -38.450 -0.828 14.004 1.00 75.88 76 GLY A CA 1
ATOM 611 C C . GLY A 1 76 ? -38.364 0.159 12.845 1.00 75.88 76 GLY A C 1
ATOM 612 O O . GLY A 1 76 ? -37.343 0.826 12.672 1.00 75.88 76 GLY A O 1
ATOM 613 N N . GLU A 1 77 ? -39.418 0.241 12.031 1.00 64.12 77 GLU A N 1
ATOM 614 C CA . GLU A 1 77 ? -39.498 1.235 10.959 1.00 64.12 77 GLU A CA 1
ATOM 615 C C . GLU A 1 77 ? -39.426 2.644 11.562 1.00 64.12 77 GLU A C 1
ATOM 617 O O . GLU A 1 77 ? -40.285 3.045 12.352 1.00 64.12 77 GLU A O 1
ATOM 622 N N . ILE A 1 78 ? -38.393 3.401 11.187 1.00 66.62 78 ILE A N 1
ATOM 623 C CA . ILE A 1 78 ? -38.351 4.841 11.429 1.00 66.62 78 ILE A CA 1
ATOM 624 C C . ILE A 1 78 ? -39.408 5.447 10.495 1.00 66.62 78 ILE A C 1
ATOM 626 O O . ILE A 1 78 ? -39.198 5.483 9.283 1.00 66.62 78 ILE A O 1
ATOM 630 N N . LYS A 1 79 ? -40.563 5.829 11.048 1.00 49.91 79 LYS A N 1
ATOM 631 C CA . LYS A 1 79 ? -41.624 6.539 10.317 1.00 49.91 79 LYS A CA 1
ATOM 632 C C . LYS A 1 79 ? -41.255 7.988 10.033 1.00 49.91 79 LYS A C 1
ATOM 634 O O . LYS A 1 79 ? -40.641 8.618 10.922 1.00 49.91 79 LYS A O 1
#

Sequence (79 aa):
MAFSDTLDVGRISNIFKGPDGYYIIKLEAKKGGKQKSLSELWDDIKRGLTFLKQQQRIEELIGKLSRDAKIEIYEGEIK

Nearest PDB structures (foldseek):
  6vj6-assembly1_A  TM=4.813E-01  e=5.190E-01  Bacillus cereus ATCC 14579
  5htf-assembly1_A  TM=3.997E-01  e=1.121E+00  Listeria monocytogenes EGD-e
  7au5-assembly1_E  TM=3.721E-01  e=3.204E+00  Rattus norvegicus

Foldseek 3Di:
DLDDPPQDAQDKDDWDADDPGIDIDHRPDDDDDPDDDCVNCVVVVVVVVVVVVVVVVVVVVVVVCVVVDPDDDDDDDPD

Solvent-accessible surface area (backbone atoms only — not comparable to full-atom values): 5272 Å² total; per-residue (Å²): 126,95,76,57,99,82,68,51,70,74,39,68,54,72,80,43,82,55,98,93,45,79,46,71,54,67,36,83,71,78,84,83,72,82,81,76,51,67,80,80,40,43,67,60,52,50,51,54,53,49,53,54,51,51,54,53,51,49,53,52,49,50,56,47,51,58,68,74,40,91,76,82,85,81,92,69,86,86,126